Protein AF-A0AAP2F300-F1 (afdb_monomer_lite)

pLDDT: mean 95.02, std 4.65, range [67.56, 98.19]

Structure (mmCIF, N/CA/C/O backbone):
data_AF-A0AAP2F300-F1
#
_entry.id   AF-A0AAP2F300-F1
#
loop_
_atom_site.group_PDB
_atom_site.id
_atom_site.type_symbol
_atom_site.label_atom_id
_atom_site.label_alt_id
_atom_site.label_comp_id
_atom_site.label_asym_id
_atom_site.label_entity_id
_atom_site.label_seq_id
_atom_site.pdbx_PDB_ins_code
_atom_site.Cartn_x
_atom_site.Cartn_y
_atom_site.Cartn_z
_atom_site.occupancy
_atom_site.B_iso_or_equiv
_atom_site.auth_seq_id
_atom_site.auth_comp_id
_atom_site.auth_asym_id
_atom_site.auth_atom_id
_atom_site.pdbx_PDB_model_num
ATOM 1 N N . MET A 1 1 ? 6.975 7.198 -18.948 1.00 67.56 1 MET A N 1
ATOM 2 C CA . MET A 1 1 ? 6.115 6.572 -17.920 1.00 67.56 1 MET A CA 1
ATOM 3 C C . MET A 1 1 ? 5.138 5.666 -18.633 1.00 67.56 1 MET A C 1
ATOM 5 O O . MET A 1 1 ? 4.405 6.161 -19.480 1.00 67.56 1 MET A O 1
ATOM 9 N N . ASN A 1 2 ? 5.172 4.366 -18.355 1.00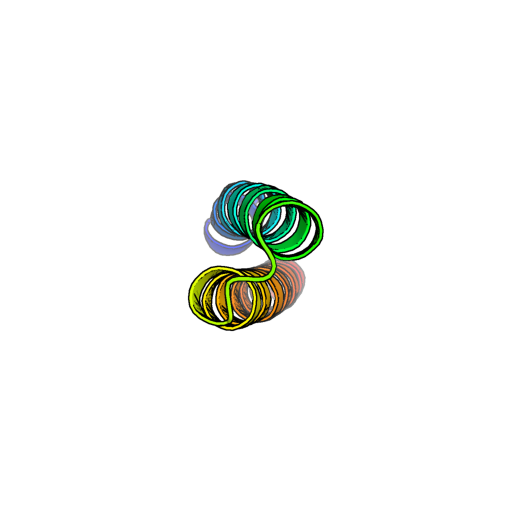 91.00 2 ASN A N 1
ATOM 10 C CA . ASN A 1 2 ? 4.188 3.442 -18.911 1.00 91.00 2 ASN A CA 1
ATOM 11 C C . ASN A 1 2 ? 2.890 3.465 -18.088 1.00 91.00 2 ASN A C 1
ATOM 13 O O . ASN A 1 2 ? 2.831 4.031 -16.991 1.00 91.00 2 ASN A O 1
ATOM 17 N N . THR A 1 3 ? 1.844 2.853 -18.638 1.00 93.12 3 THR A N 1
ATOM 18 C CA . THR A 1 3 ? 0.508 2.800 -18.035 1.00 93.12 3 THR A CA 1
ATOM 19 C C . THR A 1 3 ? 0.538 2.255 -16.605 1.00 93.12 3 THR A C 1
ATOM 21 O O . THR A 1 3 ? -0.131 2.799 -15.731 1.00 93.12 3 THR A O 1
ATOM 24 N N . PHE A 1 4 ? 1.364 1.241 -16.333 1.00 94.12 4 PHE A N 1
ATOM 25 C CA . PHE A 1 4 ? 1.475 0.628 -15.008 1.00 94.12 4 PHE A CA 1
ATOM 26 C C . PHE A 1 4 ? 2.079 1.586 -13.972 1.00 94.12 4 PHE A C 1
ATOM 28 O O . PHE A 1 4 ? 1.517 1.751 -12.889 1.00 94.12 4 PHE A O 1
ATOM 35 N N . SER A 1 5 ? 3.150 2.310 -14.315 1.00 91.50 5 SER A N 1
ATOM 36 C CA . SER A 1 5 ? 3.717 3.341 -13.434 1.00 91.50 5 SER A CA 1
ATOM 37 C C . SER A 1 5 ? 2.743 4.495 -13.179 1.00 91.50 5 SER A C 1
ATOM 39 O O . SER A 1 5 ? 2.731 5.043 -12.080 1.00 91.50 5 SER A O 1
ATOM 41 N N . ILE A 1 6 ? 1.915 4.860 -14.165 1.00 95.25 6 ILE A N 1
ATOM 42 C CA . ILE A 1 6 ? 0.888 5.902 -13.998 1.00 95.25 6 ILE A CA 1
ATOM 43 C C . ILE A 1 6 ? -0.201 5.435 -13.021 1.00 95.25 6 ILE A C 1
ATOM 45 O O . ILE A 1 6 ? -0.614 6.217 -12.170 1.00 95.25 6 ILE A O 1
ATOM 49 N N . ILE A 1 7 ? -0.631 4.170 -13.096 1.00 95.25 7 ILE A N 1
ATOM 50 C CA . ILE A 1 7 ? -1.652 3.583 -12.205 1.00 95.25 7 ILE A CA 1
ATOM 51 C C . ILE A 1 7 ? -1.130 3.382 -10.774 1.00 95.25 7 ILE A C 1
ATOM 53 O O . ILE A 1 7 ? -1.896 3.495 -9.815 1.00 95.25 7 ILE A O 1
ATOM 57 N N . ALA A 1 8 ? 0.167 3.127 -10.598 1.00 95.69 8 ALA A N 1
ATOM 58 C CA . ALA A 1 8 ? 0.756 2.951 -9.272 1.00 95.69 8 ALA A CA 1
ATOM 59 C C . ALA A 1 8 ? 0.570 4.190 -8.371 1.00 95.69 8 ALA A C 1
ATOM 61 O O . ALA A 1 8 ? 0.284 4.052 -7.185 1.00 95.69 8 ALA A O 1
ATOM 62 N N . ILE A 1 9 ? 0.658 5.401 -8.929 1.00 95.38 9 ILE A N 1
ATOM 63 C CA . ILE A 1 9 ? 0.575 6.664 -8.176 1.00 95.38 9 ILE A CA 1
ATOM 64 C C . ILE A 1 9 ? -0.779 6.849 -7.456 1.00 95.38 9 ILE A C 1
ATOM 66 O O . ILE A 1 9 ? -0.774 7.032 -6.235 1.00 95.38 9 ILE A O 1
ATOM 70 N N . PRO A 1 10 ? -1.947 6.796 -8.132 1.00 96.81 10 PRO A N 1
ATOM 71 C CA . PRO A 1 10 ? -3.233 6.930 -7.454 1.00 96.81 10 PRO A CA 1
ATOM 72 C C . PRO A 1 10 ? -3.493 5.783 -6.471 1.00 96.81 10 PRO A C 1
ATOM 74 O O . PRO A 1 10 ? -4.076 6.019 -5.415 1.00 96.81 10 PRO A O 1
ATOM 77 N N . PHE A 1 11 ? -3.024 4.562 -6.755 1.00 97.25 11 PHE A N 1
ATOM 78 C CA . PHE A 1 11 ? -3.156 3.441 -5.817 1.00 97.25 11 PHE A CA 1
ATOM 79 C C . PHE A 1 11 ? -2.350 3.671 -4.539 1.00 97.25 11 PHE A C 1
ATOM 81 O O . PHE A 1 11 ? -2.862 3.425 -3.448 1.00 97.25 11 PHE A O 1
ATOM 88 N N . LEU A 1 12 ? -1.137 4.213 -4.653 1.00 97.31 12 LEU A N 1
ATOM 89 C CA . LEU A 1 12 ? -0.335 4.593 -3.495 1.00 97.31 12 LEU A CA 1
ATOM 90 C C . LEU A 1 12 ? -1.018 5.689 -2.671 1.00 97.31 12 LEU A C 1
ATOM 92 O O . LEU A 1 12 ? -1.080 5.592 -1.447 1.00 97.31 12 LEU A O 1
ATOM 96 N N . ALA A 1 13 ? -1.566 6.713 -3.329 1.00 98.12 13 ALA A N 1
ATOM 97 C CA . ALA A 1 13 ? -2.267 7.798 -2.648 1.00 98.12 13 ALA A CA 1
ATOM 98 C C . ALA A 1 13 ? -3.480 7.278 -1.857 1.00 98.12 13 ALA A C 1
ATOM 100 O O . ALA A 1 13 ? -3.629 7.586 -0.673 1.00 98.12 13 ALA A O 1
ATOM 101 N N . VAL A 1 14 ? -4.309 6.430 -2.476 1.00 97.94 14 VAL A N 1
ATOM 102 C CA . VAL A 1 14 ? -5.466 5.808 -1.811 1.00 97.94 14 VAL A CA 1
ATOM 103 C C . VAL A 1 14 ? -5.022 4.901 -0.665 1.00 97.94 14 VAL A C 1
ATOM 105 O O . VAL A 1 14 ? -5.629 4.939 0.406 1.00 97.94 14 VAL A O 1
ATOM 108 N N . ALA A 1 15 ? -3.947 4.131 -0.847 1.00 97.88 15 ALA A N 1
ATOM 109 C CA . ALA A 1 15 ? -3.389 3.289 0.203 1.00 97.88 15 ALA A CA 1
ATOM 110 C C . ALA A 1 15 ? -2.994 4.107 1.437 1.00 97.88 15 ALA A C 1
ATOM 112 O O . ALA A 1 15 ? -3.399 3.771 2.548 1.00 97.88 15 ALA A O 1
ATOM 113 N N . ILE A 1 16 ? -2.267 5.212 1.245 1.00 97.88 16 ILE A N 1
ATOM 114 C CA . ILE A 1 16 ? -1.835 6.093 2.338 1.00 97.88 16 ILE A CA 1
ATOM 115 C C . ILE A 1 16 ? -3.046 6.690 3.061 1.00 97.88 16 ILE A C 1
ATOM 117 O O . ILE A 1 16 ? -3.097 6.654 4.290 1.00 97.88 16 ILE A O 1
ATOM 121 N N . VAL A 1 17 ? -4.040 7.191 2.321 1.00 97.88 17 VAL A N 1
ATOM 122 C CA . VAL A 1 17 ? -5.261 7.763 2.914 1.00 97.88 17 VAL A CA 1
ATOM 123 C C . VAL A 1 17 ? -6.020 6.713 3.727 1.00 97.88 17 VAL A C 1
ATOM 125 O O . VAL A 1 17 ? -6.417 6.986 4.859 1.00 97.88 17 VAL A O 1
ATOM 128 N N . MET A 1 18 ? -6.182 5.500 3.196 1.00 97.44 18 MET A N 1
ATOM 129 C CA . MET A 1 18 ? -6.865 4.406 3.892 1.00 97.44 18 MET A CA 1
ATOM 130 C C . MET A 1 18 ? -6.093 3.938 5.130 1.00 97.44 18 MET A C 1
ATOM 132 O O . MET A 1 18 ? -6.697 3.737 6.178 1.00 97.44 18 MET A O 1
ATOM 136 N N . LEU A 1 19 ? -4.764 3.829 5.063 1.00 94.88 19 LEU A N 1
ATOM 137 C CA . LEU A 1 19 ? -3.937 3.464 6.219 1.00 94.88 19 LEU A CA 1
ATOM 138 C C . LEU A 1 19 ? -3.954 4.553 7.303 1.00 94.88 19 LEU A C 1
ATOM 140 O O . LEU A 1 19 ? -4.067 4.239 8.489 1.00 94.88 19 LEU A O 1
ATOM 144 N N . ALA A 1 20 ? -3.923 5.830 6.918 1.00 96.88 20 ALA A N 1
ATOM 145 C CA . ALA A 1 20 ? -4.093 6.943 7.851 1.00 96.88 20 ALA A CA 1
ATOM 146 C C . ALA A 1 20 ? -5.493 6.932 8.493 1.00 96.88 20 ALA A C 1
ATOM 148 O O . ALA A 1 20 ? -5.645 7.147 9.701 1.00 96.88 20 ALA A O 1
ATOM 149 N N . LEU A 1 21 ? -6.529 6.617 7.713 1.00 96.00 21 LEU A N 1
ATOM 150 C CA . LEU A 1 21 ? -7.888 6.484 8.225 1.00 96.00 21 LEU A CA 1
ATOM 151 C C . LEU A 1 21 ? -8.030 5.271 9.155 1.00 96.00 21 LEU A C 1
ATOM 153 O O . LEU A 1 21 ? -8.703 5.362 10.179 1.00 96.00 21 LEU A O 1
ATOM 157 N N . ALA A 1 22 ? -7.340 4.167 8.871 1.00 96.06 22 ALA A N 1
ATOM 158 C CA . ALA A 1 22 ? -7.267 3.009 9.756 1.00 96.06 22 ALA A CA 1
ATOM 159 C C . ALA A 1 22 ? -6.613 3.358 11.100 1.00 96.06 22 ALA A C 1
ATOM 161 O O . ALA A 1 22 ? -7.115 2.953 12.147 1.00 96.06 22 ALA A O 1
ATOM 162 N N . ALA A 1 23 ? -5.540 4.155 11.091 1.00 94.31 23 ALA A N 1
ATOM 163 C CA . ALA A 1 23 ? -4.871 4.601 12.313 1.00 94.31 23 ALA A CA 1
ATOM 164 C C . ALA A 1 23 ? -5.756 5.524 13.172 1.00 94.31 23 ALA A C 1
ATOM 166 O O . ALA A 1 23 ? -5.715 5.457 14.400 1.00 94.31 23 ALA A O 1
ATOM 167 N N . THR A 1 24 ? -6.584 6.362 12.538 1.00 95.75 24 THR A N 1
ATOM 168 C CA . THR A 1 24 ? -7.445 7.333 13.239 1.00 95.75 24 THR A CA 1
ATOM 169 C C . THR A 1 24 ? -8.785 6.746 13.679 1.00 95.75 24 THR A C 1
ATOM 171 O O . THR A 1 24 ? -9.229 7.002 14.797 1.00 95.75 24 THR A O 1
ATOM 174 N N . ARG A 1 25 ? -9.439 5.950 12.827 1.00 92.81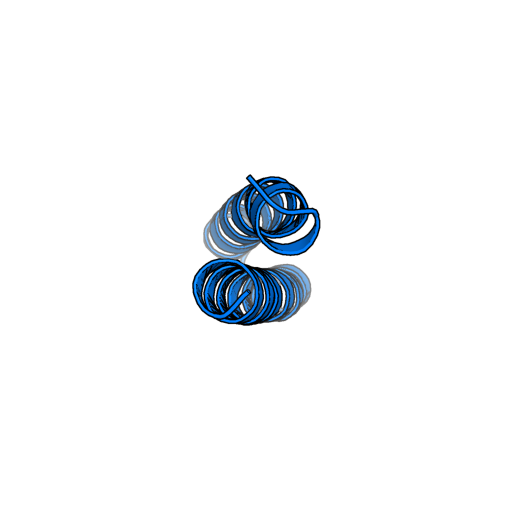 25 ARG A N 1
ATOM 175 C CA . ARG A 1 25 ? -10.769 5.372 13.084 1.00 92.81 25 ARG A CA 1
ATOM 176 C C . ARG A 1 25 ? -10.718 3.971 13.690 1.00 92.81 25 ARG A C 1
ATOM 178 O O . ARG A 1 25 ? -11.735 3.521 14.195 1.00 92.81 25 ARG A O 1
ATOM 185 N N . LYS A 1 26 ? -9.563 3.292 13.661 1.00 85.44 26 LYS A N 1
ATOM 186 C CA . LYS A 1 26 ? -9.358 1.909 14.149 1.00 85.44 26 LYS A CA 1
ATOM 187 C C . LYS A 1 26 ? -10.293 0.865 13.520 1.00 85.44 26 LYS A C 1
ATOM 189 O O . LYS A 1 26 ? -10.416 -0.247 14.027 1.00 85.44 26 LYS A O 1
ATOM 194 N N . GLU A 1 27 ? -10.904 1.198 12.386 1.00 93.31 27 GLU A N 1
ATOM 195 C CA . GLU A 1 27 ? -11.753 0.293 11.620 1.00 93.31 27 GLU A CA 1
ATOM 196 C C . GLU A 1 27 ? -10.896 -0.652 10.777 1.00 93.31 27 GLU A C 1
ATOM 198 O O . GLU A 1 27 ? -10.067 -0.223 9.966 1.00 93.31 27 GLU A O 1
ATOM 203 N N . ARG A 1 28 ? -11.124 -1.961 10.934 1.00 91.56 28 ARG A N 1
ATOM 204 C CA . ARG A 1 28 ? -10.358 -2.998 10.217 1.00 91.56 28 ARG A CA 1
ATOM 205 C C . ARG A 1 28 ? -10.524 -2.906 8.705 1.00 91.56 28 ARG A C 1
ATOM 207 O O . ARG A 1 28 ? -9.590 -3.237 7.982 1.00 91.56 28 ARG A O 1
ATOM 214 N N . ALA A 1 29 ? -11.681 -2.437 8.239 1.00 95.25 29 ALA A N 1
ATOM 215 C CA . ALA A 1 29 ? -11.957 -2.267 6.818 1.00 95.25 29 ALA A CA 1
ATOM 216 C C . ALA A 1 29 ? -10.894 -1.389 6.143 1.00 95.25 29 ALA A C 1
ATOM 218 O O . ALA A 1 29 ? -10.314 -1.810 5.148 1.00 95.25 29 ALA A O 1
ATOM 219 N N . PHE A 1 30 ? -10.567 -0.236 6.736 1.00 95.81 30 PHE A N 1
ATOM 220 C CA . PHE A 1 30 ? -9.579 0.691 6.180 1.00 95.81 30 PHE A CA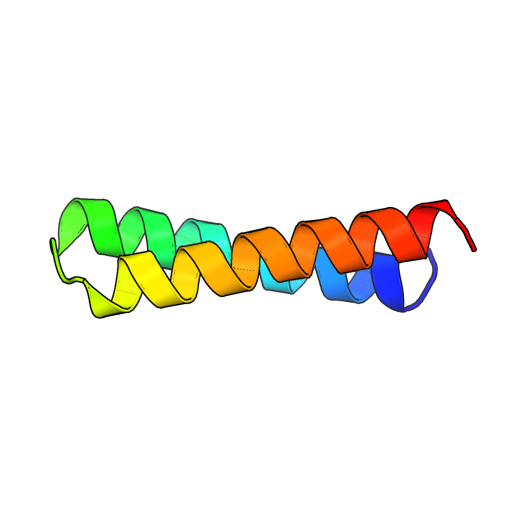 1
ATOM 221 C C . PHE A 1 30 ? -8.157 0.125 6.190 1.00 95.81 30 PHE A C 1
ATOM 223 O O . PHE A 1 30 ? -7.377 0.396 5.280 1.00 95.81 30 PHE A O 1
ATOM 230 N N . LEU A 1 31 ? -7.822 -0.695 7.191 1.00 95.06 31 LEU A N 1
ATOM 231 C CA . LEU A 1 31 ? -6.518 -1.351 7.263 1.00 95.06 31 LEU A CA 1
ATOM 232 C C . LEU A 1 31 ? -6.359 -2.386 6.142 1.00 95.06 31 LEU A C 1
ATOM 234 O O . LEU A 1 31 ? -5.328 -2.419 5.471 1.00 95.06 31 LEU A O 1
ATOM 238 N N . ILE A 1 32 ? -7.399 -3.192 5.908 1.00 97.12 32 ILE A N 1
ATOM 239 C CA . ILE A 1 32 ? -7.413 -4.208 4.849 1.00 97.12 32 ILE A CA 1
ATOM 240 C C . ILE A 1 32 ? -7.363 -3.535 3.475 1.00 97.12 32 ILE A C 1
ATOM 242 O O . ILE A 1 32 ? -6.494 -3.861 2.667 1.00 97.12 32 ILE A O 1
ATOM 246 N N . THR A 1 33 ? -8.248 -2.571 3.207 1.00 96.62 33 THR A N 1
ATOM 247 C CA . THR A 1 33 ? -8.290 -1.895 1.902 1.00 96.62 33 THR A CA 1
ATOM 248 C C . THR A 1 33 ? -7.016 -1.102 1.636 1.00 96.62 33 THR A C 1
ATOM 250 O O . THR A 1 33 ? -6.482 -1.171 0.531 1.00 96.62 33 THR A O 1
ATOM 253 N N . GLY A 1 34 ? -6.480 -0.405 2.643 1.00 96.81 34 GLY A N 1
ATOM 254 C CA . GLY A 1 34 ? -5.207 0.308 2.537 1.00 96.81 34 GLY A CA 1
ATOM 255 C C . GLY A 1 34 ? -4.042 -0.620 2.196 1.00 96.81 34 GLY A C 1
ATOM 256 O O . GLY A 1 34 ? -3.280 -0.326 1.276 1.00 96.81 34 GLY A O 1
ATOM 257 N N . GLY A 1 35 ? -3.954 -1.779 2.855 1.00 96.38 35 GLY A N 1
ATOM 258 C CA . GLY A 1 35 ? -2.953 -2.800 2.541 1.00 96.38 35 GLY A CA 1
ATOM 259 C C . GLY A 1 35 ? -3.076 -3.345 1.114 1.00 96.38 35 GLY A C 1
ATOM 260 O O . GLY A 1 35 ? -2.075 -3.441 0.404 1.00 96.38 35 GLY A O 1
ATOM 261 N N 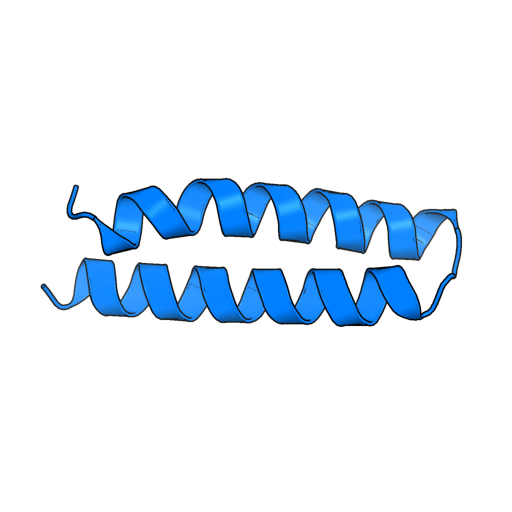. VAL A 1 36 ? -4.298 -3.634 0.654 1.00 97.88 36 VAL A N 1
ATOM 262 C CA . VAL A 1 36 ? -4.548 -4.121 -0.716 1.00 97.88 36 VAL A CA 1
ATOM 263 C C . VAL A 1 36 ? -4.114 -3.093 -1.763 1.00 97.88 36 VAL A C 1
ATOM 265 O O . VAL A 1 36 ? -3.412 -3.449 -2.714 1.00 97.88 36 VAL A O 1
ATOM 268 N N . PHE A 1 37 ? -4.474 -1.818 -1.587 1.00 98.19 37 PHE A N 1
ATOM 269 C CA . PHE A 1 37 ? -4.044 -0.755 -2.500 1.00 98.19 37 PHE A CA 1
ATOM 270 C C . PHE A 1 37 ? -2.527 -0.541 -2.463 1.00 98.19 37 PHE A C 1
ATOM 272 O O . PHE A 1 37 ? -1.923 -0.313 -3.512 1.00 98.19 37 PHE A O 1
ATOM 279 N N . MET A 1 38 ? -1.894 -0.686 -1.294 1.00 98.06 38 MET A N 1
ATOM 280 C CA . MET A 1 38 ? -0.442 -0.564 -1.156 1.00 98.06 38 MET A CA 1
ATOM 281 C C . MET A 1 38 ? 0.286 -1.658 -1.942 1.00 98.06 38 MET A C 1
ATOM 283 O O . MET A 1 38 ? 1.160 -1.354 -2.753 1.00 98.06 38 MET A O 1
ATOM 287 N N . ILE A 1 39 ? -0.112 -2.922 -1.769 1.00 98.06 39 ILE A N 1
ATOM 288 C CA . ILE A 1 39 ? 0.468 -4.052 -2.512 1.00 98.06 39 ILE A CA 1
ATOM 289 C C . ILE A 1 39 ? 0.225 -3.876 -4.013 1.00 98.06 39 ILE A C 1
ATOM 291 O O . ILE A 1 39 ? 1.148 -4.021 -4.813 1.00 98.06 39 ILE A O 1
ATOM 295 N N . SER A 1 40 ? -0.994 -3.494 -4.400 1.00 97.69 40 SER A N 1
ATOM 296 C CA . SER A 1 40 ? -1.346 -3.263 -5.804 1.00 97.69 40 SER A CA 1
ATOM 297 C C . SER A 1 40 ? -0.503 -2.149 -6.430 1.00 97.69 40 SER A C 1
ATOM 299 O O . SER A 1 40 ? -0.066 -2.279 -7.572 1.00 97.69 40 SER A O 1
ATOM 301 N N . SER A 1 41 ? -0.223 -1.070 -5.693 1.00 97.75 41 SER A N 1
ATOM 302 C CA . SER A 1 41 ? 0.688 -0.012 -6.139 1.00 97.75 41 SER A CA 1
ATOM 303 C C . SER A 1 41 ? 2.100 -0.541 -6.378 1.00 97.75 41 SER A C 1
ATOM 305 O O . SER A 1 41 ? 2.711 -0.184 -7.383 1.00 97.75 41 SER A O 1
ATOM 307 N N . VAL A 1 42 ? 2.628 -1.368 -5.473 1.00 97.44 42 VAL A N 1
ATOM 308 C CA . VAL A 1 42 ? 3.977 -1.937 -5.605 1.00 97.44 42 VAL A CA 1
ATOM 309 C C . VAL A 1 42 ? 4.055 -2.842 -6.832 1.00 97.44 42 VAL A C 1
ATOM 311 O O . VAL A 1 42 ? 4.965 -2.685 -7.640 1.00 97.44 42 VAL A O 1
ATOM 314 N N . VAL A 1 43 ? 3.075 -3.729 -7.024 1.00 97.75 43 VAL A N 1
ATOM 315 C CA . VAL A 1 43 ? 3.018 -4.617 -8.197 1.00 97.75 43 VAL A CA 1
ATOM 316 C C . VAL A 1 43 ? 2.998 -3.805 -9.494 1.00 97.75 43 VAL A C 1
ATOM 318 O 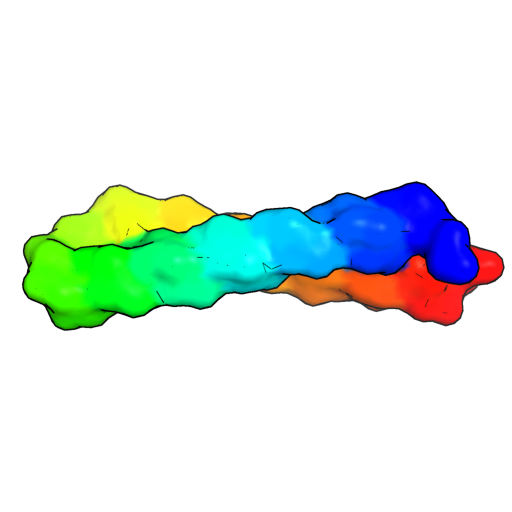O . VAL A 1 43 ? 3.799 -4.063 -10.389 1.00 97.75 43 VAL A O 1
ATOM 321 N N . ASN A 1 44 ? 2.150 -2.776 -9.580 1.00 96.94 44 ASN A N 1
ATOM 322 C CA . ASN A 1 44 ? 2.093 -1.907 -10.758 1.00 96.94 44 ASN A CA 1
ATOM 323 C C . ASN A 1 44 ? 3.402 -1.133 -10.980 1.00 96.94 44 ASN A C 1
ATOM 325 O O . ASN A 1 44 ? 3.841 -0.993 -12.119 1.00 96.94 44 ASN A O 1
ATOM 329 N N . ALA A 1 45 ? 4.065 -0.669 -9.919 1.00 95.94 45 ALA A N 1
ATOM 330 C CA . ALA A 1 45 ? 5.355 0.003 -10.038 1.00 95.94 45 ALA A CA 1
ATOM 331 C C . ALA A 1 45 ? 6.458 -0.945 -10.542 1.00 95.94 45 ALA A C 1
ATOM 333 O O . ALA A 1 45 ? 7.243 -0.551 -11.399 1.00 95.94 45 ALA A O 1
ATOM 334 N N . VAL A 1 46 ? 6.491 -2.193 -10.063 1.00 96.69 46 VAL A N 1
ATOM 335 C CA . VAL A 1 46 ? 7.468 -3.211 -10.492 1.00 96.69 46 VAL A CA 1
ATOM 336 C C . VAL A 1 46 ? 7.244 -3.616 -11.946 1.00 96.69 46 VAL A C 1
ATOM 338 O O . VAL A 1 46 ? 8.201 -3.651 -12.721 1.00 96.69 46 VAL A O 1
ATOM 341 N N . ILE A 1 47 ? 5.992 -3.863 -12.343 1.00 96.31 47 ILE A N 1
ATOM 342 C CA . ILE A 1 47 ? 5.643 -4.120 -13.748 1.00 96.31 47 ILE A CA 1
ATOM 343 C C . ILE A 1 47 ? 6.052 -2.916 -14.598 1.00 96.31 47 ILE A C 1
ATOM 345 O O . ILE A 1 47 ? 6.681 -3.074 -15.640 1.00 96.31 47 ILE A O 1
ATOM 349 N N . GLY A 1 48 ? 5.761 -1.710 -14.112 1.00 94.75 48 GLY A N 1
ATOM 350 C CA . GLY A 1 48 ? 6.115 -0.475 -14.785 1.00 94.75 48 GLY A CA 1
ATOM 351 C C . GLY A 1 48 ? 7.623 -0.205 -14.878 1.00 94.75 48 GLY A C 1
ATOM 352 O O . GLY A 1 48 ? 8.050 0.522 -15.761 1.00 94.75 48 GLY A O 1
ATOM 353 N N . LEU A 1 49 ? 8.446 -0.780 -14.006 1.00 93.62 49 LEU A N 1
ATOM 354 C CA . LEU A 1 49 ? 9.905 -0.686 -14.112 1.00 93.62 49 LEU A CA 1
ATOM 355 C C . LEU A 1 49 ? 10.484 -1.741 -15.065 1.00 93.62 49 LEU A C 1
ATOM 357 O O . LEU A 1 49 ? 11.558 -1.546 -15.624 1.00 93.62 49 LEU A O 1
ATOM 361 N N . SER A 1 50 ? 9.780 -2.861 -15.220 1.00 93.19 50 SER A N 1
ATOM 362 C CA . SER A 1 50 ? 10.231 -4.020 -15.999 1.00 93.19 50 SER A CA 1
ATOM 363 C C . SER A 1 50 ? 9.876 -3.932 -17.491 1.00 93.19 50 SER A C 1
ATOM 365 O O . SER A 1 50 ? 10.326 -4.777 -18.262 1.00 93.19 50 SER A O 1
ATOM 367 N N . LEU A 1 51 ? 9.055 -2.948 -17.878 1.00 88.50 51 LEU A N 1
ATOM 368 C CA . LEU A 1 51 ? 8.574 -2.669 -19.239 1.00 88.50 51 LEU A CA 1
ATOM 369 C C . LEU A 1 51 ? 9.114 -1.332 -19.746 1.00 88.50 51 LEU A C 1
ATOM 371 O O . LEU A 1 51 ? 9.686 -1.322 -20.855 1.00 88.50 51 LEU A O 1
#

Organism: Lelliottia amnigena (NCBI:txid61646)

Sequence (51 aa):
MNTFSIIAIPFLAVAIVMLALAATRKERAFLITGGVFMISSVVNAVIGLSL

Radius of gyration: 11.88 Å; chains: 1; bounding box: 22×12×33 Å

Secondary structure (DSSP, 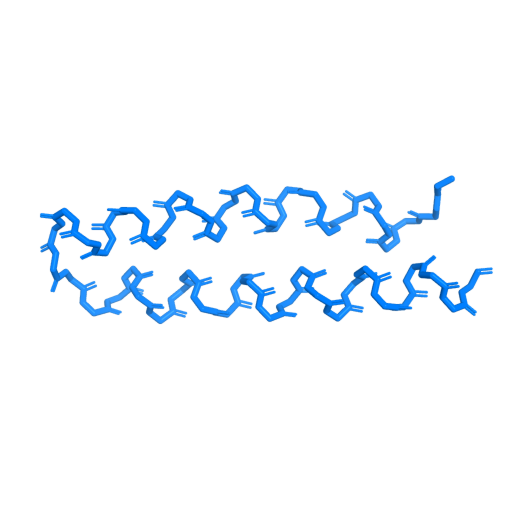8-state):
--HHHHHHHHHHHHHHHHHHHHHHH--HHHHHHHHHHHHHHHHHHHHHHH-

Foldseek 3Di:
DDPLLVLLVVLLVQLVVLVVCCVVVVDVVSVVSSVVSNVSSVVSNVVVVVD